Protein AF-A0A9D7X0G9-F1 (afdb_monomer_lite)

Structure (mmCIF, N/CA/C/O backbone):
data_AF-A0A9D7X0G9-F1
#
_entry.id   AF-A0A9D7X0G9-F1
#
loop_
_atom_site.group_PDB
_atom_site.id
_atom_site.type_symbol
_atom_site.label_atom_id
_atom_site.label_alt_id
_atom_site.label_comp_id
_atom_site.label_asym_id
_atom_site.label_entity_id
_atom_site.label_seq_id
_atom_site.pdbx_PDB_ins_code
_atom_site.Cartn_x
_atom_site.Cartn_y
_atom_site.Cartn_z
_atom_site.occupancy
_atom_site.B_iso_or_equiv
_atom_site.auth_seq_id
_atom_site.auth_comp_id
_atom_site.auth_asym_id
_atom_site.auth_atom_id
_atom_site.pdbx_PDB_model_num
ATOM 1 N N . MET A 1 1 ? -6.046 14.187 -13.877 1.00 60.69 1 MET A N 1
ATOM 2 C CA . MET A 1 1 ? -7.289 13.427 -14.164 1.00 60.69 1 MET A CA 1
ATOM 3 C C . MET A 1 1 ? -7.082 11.914 -14.099 1.00 60.69 1 MET A C 1
ATOM 5 O O . MET A 1 1 ? -7.848 11.273 -13.401 1.00 60.69 1 MET A O 1
ATOM 9 N N . LYS A 1 2 ? -6.044 11.342 -14.733 1.00 70.06 2 LYS A N 1
ATOM 10 C CA . LYS A 1 2 ? -5.800 9.881 -14.766 1.00 70.06 2 LYS 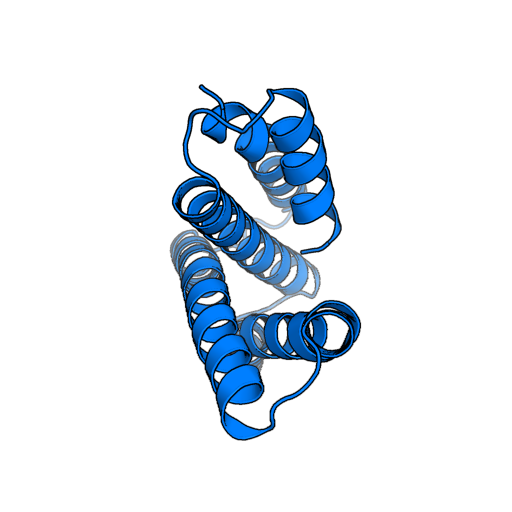A CA 1
ATOM 11 C C . LYS A 1 2 ? -5.655 9.222 -13.375 1.00 70.06 2 LYS A C 1
ATOM 13 O O . LYS A 1 2 ? -6.334 8.241 -13.113 1.00 70.06 2 LYS A O 1
ATOM 18 N N . LEU A 1 3 ? -4.886 9.830 -12.459 1.00 67.00 3 LEU A N 1
ATOM 19 C CA . LEU A 1 3 ? -4.786 9.387 -11.054 1.00 67.00 3 LEU A CA 1
ATOM 20 C C . LEU A 1 3 ? -6.136 9.348 -10.341 1.00 67.00 3 LEU A C 1
ATOM 22 O O . LEU A 1 3 ? -6.464 8.370 -9.692 1.00 67.00 3 LEU A O 1
ATOM 26 N N . ALA A 1 4 ? -6.945 10.400 -10.476 1.00 71.19 4 ALA A N 1
ATOM 27 C CA . ALA A 1 4 ? -8.233 10.460 -9.791 1.00 71.19 4 ALA A CA 1
ATOM 28 C C . ALA A 1 4 ? -9.133 9.272 -10.175 1.00 71.19 4 ALA A C 1
ATOM 30 O O . ALA A 1 4 ? -9.830 8.742 -9.321 1.00 71.19 4 ALA A O 1
ATOM 31 N N . VAL A 1 5 ? -9.055 8.803 -11.426 1.00 73.69 5 VAL A N 1
ATOM 32 C CA . VAL A 1 5 ? -9.835 7.656 -11.912 1.00 73.69 5 VAL A CA 1
ATOM 33 C C . VAL A 1 5 ? -9.392 6.339 -11.271 1.00 73.69 5 VAL A C 1
ATOM 35 O O . VAL A 1 5 ? -10.251 5.545 -10.902 1.00 73.69 5 VAL A O 1
ATOM 38 N N . SER A 1 6 ? -8.089 6.109 -11.078 1.00 70.62 6 SER A N 1
ATOM 39 C CA . SER A 1 6 ? -7.611 4.882 -10.420 1.00 70.62 6 SER A CA 1
ATOM 40 C C . SER A 1 6 ? -7.860 4.869 -8.913 1.00 70.62 6 SER A C 1
ATOM 42 O O . SER A 1 6 ? -7.893 3.804 -8.308 1.00 70.62 6 SER A O 1
ATOM 44 N N . LEU A 1 7 ? -8.050 6.042 -8.304 1.00 74.94 7 LEU A N 1
ATOM 45 C CA . LEU A 1 7 ? -8.314 6.181 -6.872 1.00 74.94 7 LEU A CA 1
ATOM 46 C C . LEU A 1 7 ? -9.784 6.016 -6.500 1.00 74.94 7 LEU A C 1
ATOM 48 O O . LEU A 1 7 ? -10.074 5.672 -5.358 1.00 74.94 7 LEU A O 1
ATOM 52 N N . ILE A 1 8 ? -10.706 6.235 -7.441 1.00 78.12 8 ILE A N 1
ATOM 53 C CA . ILE A 1 8 ? -12.145 6.098 -7.186 1.00 78.12 8 ILE A CA 1
ATOM 54 C C . ILE A 1 8 ? -12.496 4.703 -6.641 1.00 78.12 8 ILE A C 1
ATOM 56 O O . ILE A 1 8 ? -13.123 4.657 -5.585 1.00 78.12 8 ILE A O 1
ATOM 60 N N . PRO A 1 9 ? -12.085 3.577 -7.263 1.00 73.75 9 PRO A N 1
ATOM 61 C CA . PRO A 1 9 ? -12.409 2.246 -6.748 1.00 73.75 9 PRO A CA 1
ATOM 62 C C . PRO A 1 9 ? -11.839 2.018 -5.347 1.00 73.75 9 PRO A C 1
ATOM 64 O O . PRO A 1 9 ? -12.555 1.571 -4.458 1.00 73.75 9 PRO A O 1
ATOM 67 N N . ILE A 1 10 ? -10.577 2.402 -5.137 1.00 74.56 10 ILE A N 1
ATOM 68 C CA . ILE A 1 10 ? -9.853 2.237 -3.871 1.00 74.56 10 ILE A CA 1
ATOM 69 C C . ILE A 1 10 ? -10.572 2.980 -2.733 1.00 74.56 10 ILE A C 1
ATOM 71 O O . ILE A 1 10 ? -10.846 2.413 -1.676 1.00 74.56 10 ILE A O 1
ATOM 75 N N . LEU A 1 11 ? -10.936 4.244 -2.964 1.00 75.94 11 LEU A N 1
ATOM 76 C CA . LEU A 1 11 ? -11.654 5.059 -1.984 1.00 75.94 11 LEU A CA 1
ATOM 77 C C . LEU A 1 11 ? -13.078 4.553 -1.742 1.00 75.94 11 LEU A C 1
ATOM 79 O O . LEU A 1 11 ? -13.565 4.623 -0.615 1.00 75.94 11 LEU A O 1
ATOM 83 N N . LEU A 1 12 ? -13.742 4.035 -2.777 1.00 78.25 12 LEU A N 1
ATOM 84 C CA . LEU A 1 12 ? -15.098 3.504 -2.677 1.00 78.25 12 LEU A CA 1
ATOM 85 C C . LEU A 1 12 ? -15.125 2.212 -1.854 1.00 78.25 12 LEU A C 1
ATOM 87 O O . LEU A 1 12 ? -15.962 2.086 -0.962 1.00 78.25 12 LEU A O 1
ATOM 91 N N . PHE A 1 13 ? -14.173 1.300 -2.070 1.00 70.94 13 PHE A N 1
ATOM 92 C CA . PHE A 1 13 ? -14.030 0.113 -1.230 1.00 70.94 13 PHE A CA 1
ATOM 93 C C . PHE A 1 13 ? -13.684 0.474 0.221 1.00 70.94 13 PHE A C 1
ATOM 95 O O . PHE A 1 13 ? -14.295 -0.072 1.141 1.00 70.94 13 PHE A O 1
ATOM 102 N N . LEU A 1 14 ? -12.781 1.438 0.446 1.00 72.38 14 LEU A N 1
ATOM 103 C CA . LEU A 1 14 ? -12.460 1.903 1.800 1.00 72.38 14 LEU A CA 1
ATOM 104 C C . LEU A 1 14 ? -13.700 2.485 2.491 1.00 72.38 14 LEU A C 1
ATOM 106 O O . LEU A 1 14 ? -13.976 2.164 3.646 1.00 72.38 14 LEU A O 1
ATOM 110 N N . ALA A 1 15 ? -14.484 3.296 1.777 1.00 76.81 15 ALA A N 1
ATOM 111 C CA . ALA A 1 15 ? -15.730 3.857 2.286 1.00 76.81 15 ALA A CA 1
ATOM 112 C C . ALA A 1 15 ? -16.771 2.770 2.602 1.00 76.81 15 ALA A C 1
ATOM 114 O O . ALA A 1 15 ? -17.439 2.855 3.635 1.00 76.81 15 ALA A O 1
ATOM 115 N N . MET A 1 16 ? -16.889 1.729 1.768 1.00 73.81 16 MET A N 1
ATOM 116 C CA . MET A 1 16 ? -17.753 0.578 2.051 1.00 73.81 16 MET A CA 1
ATOM 117 C C . MET A 1 16 ? -17.323 -0.147 3.329 1.00 73.81 16 MET A C 1
ATOM 119 O O . MET A 1 16 ? -18.165 -0.401 4.185 1.00 73.81 16 MET A O 1
ATOM 123 N N . PHE A 1 17 ? -16.029 -0.421 3.507 1.00 70.50 17 PHE A N 1
ATOM 124 C CA . PHE A 1 17 ? -15.522 -1.084 4.713 1.00 70.50 17 PHE A CA 1
ATOM 125 C C . PHE A 1 17 ? -15.693 -0.238 5.978 1.00 70.50 17 PHE A C 1
ATOM 127 O O . PHE A 1 17 ? -16.094 -0.767 7.012 1.00 70.50 17 PHE A O 1
ATOM 134 N N . LEU A 1 18 ? -15.473 1.077 5.897 1.00 71.12 18 LEU A N 1
ATOM 135 C CA . LEU A 1 18 ? -15.760 1.995 7.005 1.00 71.12 18 LEU A CA 1
ATOM 136 C C . LEU A 1 18 ? -17.259 2.055 7.331 1.00 71.12 18 LEU A C 1
ATOM 138 O O . LEU A 1 18 ? -17.625 2.240 8.488 1.00 71.12 18 LEU A O 1
ATOM 142 N N . SER A 1 19 ? -18.130 1.862 6.337 1.00 70.06 19 SER A N 1
ATOM 143 C CA . SER A 1 19 ? -19.585 1.807 6.541 1.00 70.06 19 SER A CA 1
ATOM 144 C C . SER A 1 19 ? -20.045 0.518 7.234 1.00 70.06 19 SER A C 1
ATOM 146 O O . SER A 1 19 ? -21.129 0.496 7.812 1.00 70.06 19 SER A O 1
ATOM 148 N N . LEU A 1 20 ? -19.232 -0.545 7.194 1.00 68.25 20 LEU A N 1
ATOM 149 C CA . LEU A 1 20 ? -19.481 -1.809 7.896 1.00 68.25 20 LEU A CA 1
ATOM 150 C C . LEU A 1 20 ? -19.052 -1.772 9.375 1.00 68.25 20 LEU A C 1
ATOM 152 O O . LEU A 1 20 ? -19.385 -2.699 10.118 1.00 68.25 20 LEU A O 1
ATOM 156 N N . ASP A 1 21 ? -18.357 -0.721 9.829 1.00 67.12 21 ASP A N 1
ATOM 157 C CA . ASP A 1 21 ? -18.030 -0.530 11.247 1.00 67.12 21 ASP A CA 1
ATOM 158 C C . ASP A 1 21 ? -19.288 -0.162 12.052 1.00 67.12 21 ASP A C 1
ATOM 160 O O . ASP A 1 21 ? -19.606 1.002 12.306 1.00 67.12 21 ASP A O 1
ATOM 164 N N . SER A 1 22 ? -20.023 -1.191 12.473 1.00 59.09 22 SER A N 1
ATOM 165 C CA . SER A 1 22 ? -21.202 -1.050 13.330 1.00 59.09 22 SER A CA 1
ATOM 166 C C . SER A 1 22 ? -20.855 -0.701 14.785 1.00 59.09 22 SER A C 1
ATOM 168 O O . SER A 1 22 ? -21.759 -0.319 15.532 1.00 59.09 22 SER A O 1
ATOM 170 N N . PHE A 1 23 ? -19.596 -0.847 15.218 1.00 58.81 23 PHE A N 1
ATOM 171 C CA . PHE A 1 23 ? -19.225 -0.769 16.636 1.00 58.81 23 PHE A CA 1
ATOM 172 C C . PHE A 1 23 ? -18.482 0.525 17.016 1.00 58.81 23 PHE A C 1
ATOM 174 O O . PHE A 1 23 ? -18.399 0.836 18.204 1.00 58.81 23 PHE A O 1
ATOM 181 N N . ARG A 1 24 ? -18.016 1.331 16.048 1.00 59.72 24 ARG A N 1
ATOM 182 C CA . ARG A 1 24 ? -17.314 2.617 16.268 1.00 59.72 24 ARG A CA 1
ATOM 183 C C . ARG A 1 24 ? -16.073 2.503 17.169 1.00 59.72 24 ARG A C 1
ATOM 185 O O . ARG A 1 24 ? -15.762 3.434 17.916 1.00 59.72 24 ARG A O 1
ATOM 192 N N . LEU A 1 25 ? -15.349 1.382 17.120 1.00 64.06 25 LEU A N 1
ATOM 193 C CA . LEU A 1 25 ? -14.104 1.207 17.892 1.00 64.06 25 LEU A CA 1
ATOM 194 C C . LEU A 1 25 ? -12.862 1.759 17.175 1.00 64.06 25 LEU A C 1
ATOM 196 O O . LEU A 1 25 ? -11.778 1.823 17.766 1.00 64.06 25 LEU A O 1
ATOM 200 N N . ILE A 1 26 ? -12.995 2.186 15.919 1.00 70.88 26 ILE A N 1
ATOM 201 C CA . ILE A 1 26 ? -11.845 2.501 15.077 1.00 70.88 26 ILE A CA 1
ATOM 202 C C . ILE A 1 26 ? -11.305 3.901 15.371 1.00 70.88 26 ILE A C 1
ATOM 204 O O . ILE A 1 26 ? -11.995 4.918 15.282 1.00 70.88 26 ILE A O 1
ATOM 208 N N . ARG A 1 27 ? -10.010 3.966 15.690 1.00 81.12 27 ARG A N 1
ATOM 209 C CA . ARG A 1 27 ? -9.296 5.232 15.879 1.00 81.12 27 ARG A CA 1
ATOM 210 C C . ARG A 1 27 ? -8.753 5.724 14.543 1.00 81.12 27 ARG A C 1
ATOM 212 O O . ARG A 1 27 ? -7.846 5.110 13.985 1.00 81.12 27 ARG A O 1
ATOM 219 N N . TRP A 1 28 ? -9.204 6.896 14.103 1.00 81.31 28 TRP A N 1
ATOM 220 C CA . TRP A 1 28 ? -8.728 7.563 12.881 1.00 81.31 28 TRP A CA 1
ATOM 221 C C . TRP A 1 28 ? -7.201 7.692 12.790 1.00 81.31 28 TRP A C 1
ATOM 223 O O . TRP A 1 28 ? -6.632 7.538 11.715 1.00 81.31 28 TRP A O 1
ATOM 233 N N . GLY A 1 29 ? -6.517 7.896 13.922 1.00 86.56 29 GLY A N 1
ATOM 234 C CA . GLY A 1 29 ? -5.052 7.929 13.950 1.00 86.56 29 GLY A CA 1
ATOM 235 C C . GLY A 1 29 ? -4.404 6.604 13.530 1.00 86.56 29 GLY A C 1
ATOM 236 O O . GLY A 1 29 ? -3.400 6.617 12.828 1.00 86.56 29 GLY A O 1
ATOM 237 N N . ILE A 1 30 ? -4.993 5.461 13.900 1.00 88.00 30 ILE A N 1
ATOM 238 C CA . ILE A 1 30 ? -4.484 4.138 13.506 1.00 88.00 30 ILE A CA 1
ATOM 239 C C . ILE A 1 30 ? -4.753 3.896 12.020 1.00 88.00 30 ILE A C 1
ATOM 241 O O . ILE A 1 30 ? -3.866 3.400 11.333 1.00 88.00 30 ILE A O 1
ATOM 245 N N . LEU A 1 31 ? -5.916 4.311 11.505 1.00 88.19 31 LEU A N 1
ATOM 246 C CA . LEU A 1 31 ? -6.211 4.243 10.068 1.00 88.19 31 LEU A CA 1
ATOM 247 C C . LEU A 1 31 ? -5.196 5.035 9.242 1.00 88.19 31 LEU A C 1
ATOM 249 O O . LEU A 1 31 ? -4.690 4.528 8.246 1.00 88.19 31 LEU A O 1
ATOM 253 N N . PHE A 1 32 ? -4.849 6.248 9.675 1.00 88.12 32 PHE A N 1
ATOM 254 C CA . PHE A 1 32 ? -3.852 7.057 8.978 1.00 88.12 32 PHE A CA 1
ATOM 255 C C . PHE A 1 32 ? -2.467 6.396 8.986 1.00 88.12 32 PHE A C 1
ATOM 257 O O . PHE A 1 32 ? -1.802 6.345 7.955 1.00 88.12 32 PHE A O 1
ATOM 264 N N . VAL A 1 33 ? -2.056 5.819 10.120 1.00 92.94 33 VAL A N 1
ATOM 265 C CA . VAL A 1 33 ? -0.808 5.041 10.207 1.00 92.94 33 VAL A CA 1
ATOM 266 C C . VAL A 1 33 ? -0.850 3.813 9.294 1.00 92.94 33 VAL A C 1
ATOM 268 O O . VAL A 1 33 ? 0.133 3.543 8.612 1.00 92.94 33 VAL A O 1
ATOM 271 N N . CYS A 1 34 ? -1.978 3.100 9.235 1.00 93.38 34 CYS A N 1
ATOM 272 C CA . CYS A 1 34 ? -2.176 1.958 8.339 1.00 93.38 34 CYS A CA 1
ATOM 273 C C . CYS A 1 34 ? -2.037 2.365 6.869 1.00 93.38 34 CYS A C 1
ATOM 275 O O . CYS A 1 34 ? -1.315 1.717 6.114 1.00 93.38 34 CYS A O 1
ATOM 277 N N . LEU A 1 35 ? -2.664 3.477 6.484 1.00 91.12 35 LEU A N 1
ATOM 278 C CA . LEU A 1 35 ? -2.588 4.016 5.131 1.00 91.12 35 LEU A CA 1
ATOM 279 C C . LEU A 1 35 ? -1.147 4.400 4.759 1.00 91.12 35 LEU A C 1
ATOM 281 O O . LEU A 1 35 ? -0.652 4.013 3.701 1.00 91.12 35 LEU A O 1
ATOM 285 N N . LEU A 1 36 ? -0.452 5.122 5.645 1.00 93.94 36 LEU A N 1
ATOM 286 C CA . LEU A 1 36 ? 0.949 5.498 5.436 1.00 93.94 36 LEU A CA 1
ATOM 287 C C . LEU A 1 36 ? 1.860 4.274 5.347 1.00 93.94 36 LEU A C 1
ATOM 289 O O . LEU A 1 36 ? 2.742 4.229 4.491 1.00 93.94 36 LEU A O 1
ATOM 293 N N . TRP A 1 37 ? 1.637 3.272 6.198 1.00 97.00 37 TRP A N 1
ATOM 294 C CA . TRP A 1 37 ? 2.395 2.028 6.152 1.00 97.00 37 TRP A CA 1
ATOM 295 C C . TRP A 1 37 ? 2.209 1.290 4.833 1.00 97.00 37 TRP A C 1
ATOM 297 O O . TRP A 1 37 ? 3.194 0.800 4.296 1.00 97.00 37 TRP A O 1
ATOM 307 N N . GLY A 1 38 ? 0.998 1.271 4.272 1.00 94.81 38 GLY A N 1
ATOM 308 C CA . GLY A 1 38 ? 0.758 0.735 2.932 1.00 94.81 38 GLY A CA 1
ATOM 309 C C . GLY A 1 38 ? 1.677 1.365 1.882 1.00 94.81 38 GLY A C 1
ATOM 310 O O . GLY A 1 38 ? 2.355 0.656 1.140 1.00 94.81 38 GLY A O 1
ATOM 311 N N . GLY A 1 39 ? 1.784 2.696 1.879 1.00 93.88 39 GLY A N 1
ATOM 312 C CA . GLY A 1 39 ? 2.674 3.405 0.954 1.00 93.88 39 GLY A CA 1
ATOM 313 C C . GLY A 1 39 ? 4.168 3.148 1.203 1.00 93.88 39 GLY A C 1
ATOM 314 O O . GLY A 1 39 ? 4.948 3.001 0.256 1.00 93.88 39 GLY A O 1
ATOM 315 N N . VAL A 1 40 ? 4.575 3.039 2.472 1.00 95.69 40 VAL A N 1
ATOM 316 C CA . VAL A 1 40 ? 5.947 2.654 2.848 1.00 95.69 40 VAL A CA 1
ATOM 317 C C . VAL A 1 40 ? 6.252 1.224 2.400 1.00 95.69 40 VAL A C 1
ATOM 319 O O . VAL A 1 40 ? 7.303 0.990 1.810 1.00 95.69 40 VAL A O 1
ATOM 322 N N . ALA A 1 41 ? 5.333 0.283 2.616 1.00 95.88 41 ALA A N 1
ATOM 323 C CA . ALA A 1 41 ? 5.465 -1.110 2.206 1.00 95.88 41 ALA A CA 1
ATOM 324 C C . ALA A 1 41 ? 5.604 -1.244 0.682 1.00 95.88 41 ALA A C 1
ATOM 326 O O . ALA A 1 41 ? 6.466 -1.992 0.229 1.00 95.88 41 ALA A O 1
ATOM 327 N N . ALA A 1 42 ? 4.851 -0.468 -0.105 1.00 94.12 42 ALA A N 1
ATOM 328 C CA . ALA A 1 42 ? 5.007 -0.422 -1.563 1.00 94.12 42 ALA A CA 1
ATOM 329 C C . ALA A 1 42 ? 6.401 0.064 -1.982 1.00 94.12 42 ALA A C 1
ATOM 331 O O . ALA A 1 42 ? 7.059 -0.542 -2.827 1.00 94.12 42 ALA A O 1
ATOM 332 N N . SER A 1 43 ? 6.890 1.123 -1.336 1.00 92.94 43 SER A N 1
ATOM 333 C CA . SER A 1 43 ? 8.219 1.679 -1.616 1.00 92.94 43 SER A CA 1
ATOM 334 C C . SER A 1 43 ? 9.338 0.697 -1.244 1.00 92.94 43 SER A C 1
ATOM 336 O O . SER A 1 43 ? 10.272 0.491 -2.018 1.00 92.94 43 SER A O 1
ATOM 338 N N . LEU A 1 44 ? 9.230 0.053 -0.077 1.00 94.12 44 LEU A N 1
ATOM 339 C CA . LEU A 1 44 ? 10.179 -0.964 0.381 1.00 94.12 44 LEU A CA 1
ATOM 340 C C . LEU A 1 44 ? 10.149 -2.212 -0.500 1.00 94.12 44 LEU A C 1
ATOM 342 O O . LEU A 1 44 ? 11.213 -2.744 -0.807 1.00 94.12 44 LEU A O 1
ATOM 346 N N . SER A 1 45 ? 8.963 -2.650 -0.928 1.00 93.62 45 SER A N 1
ATOM 347 C CA . SER A 1 45 ? 8.815 -3.777 -1.849 1.00 93.62 45 SER A CA 1
ATOM 348 C C . SER A 1 45 ? 9.532 -3.497 -3.165 1.00 93.62 45 SER A C 1
ATOM 350 O O . SER A 1 45 ? 10.353 -4.300 -3.600 1.00 93.62 45 SER A O 1
ATOM 352 N N . LEU A 1 46 ? 9.328 -2.314 -3.752 1.00 90.69 46 LEU A N 1
ATOM 353 C CA . LEU A 1 46 ? 10.006 -1.920 -4.986 1.00 90.69 46 LEU A CA 1
ATOM 354 C C . LEU A 1 46 ? 11.533 -1.948 -4.842 1.00 90.69 46 LEU A C 1
ATOM 356 O O . LEU A 1 46 ? 12.228 -2.515 -5.688 1.00 90.69 46 LEU A O 1
ATOM 360 N N . VAL A 1 47 ? 12.070 -1.369 -3.766 1.00 91.56 47 VAL A N 1
ATOM 361 C CA . VAL A 1 47 ? 13.520 -1.371 -3.514 1.00 91.56 47 VAL A CA 1
ATOM 362 C C . VAL A 1 47 ? 14.033 -2.794 -3.264 1.00 91.56 47 VAL A C 1
ATOM 364 O O . VAL A 1 47 ? 15.035 -3.198 -3.846 1.00 91.56 47 VAL A O 1
ATOM 367 N N . GLY A 1 48 ? 13.341 -3.593 -2.453 1.00 90.25 48 GLY A N 1
ATOM 368 C CA . GLY A 1 48 ? 13.726 -4.979 -2.178 1.00 90.25 48 GLY A CA 1
ATOM 369 C C . GLY A 1 48 ? 13.729 -5.847 -3.436 1.00 90.25 48 GLY A C 1
ATOM 370 O O . GLY A 1 48 ? 14.712 -6.527 -3.725 1.00 90.25 48 GLY A O 1
ATOM 371 N N . ASN A 1 49 ? 12.664 -5.770 -4.229 1.00 90.19 49 ASN A N 1
ATOM 372 C CA . ASN A 1 49 ? 12.491 -6.552 -5.450 1.00 90.19 49 ASN A CA 1
ATOM 373 C C . ASN A 1 49 ? 13.526 -6.174 -6.523 1.00 90.19 49 ASN A C 1
ATOM 375 O O . ASN A 1 49 ? 14.089 -7.052 -7.183 1.00 90.19 49 ASN A O 1
ATOM 379 N N . THR A 1 50 ? 13.852 -4.885 -6.657 1.00 86.94 50 THR A N 1
ATOM 380 C CA . THR A 1 50 ? 14.915 -4.427 -7.571 1.00 86.94 50 THR A CA 1
ATOM 381 C C . THR A 1 50 ? 16.304 -4.884 -7.122 1.00 86.94 50 THR A C 1
ATOM 383 O O . THR A 1 50 ? 17.086 -5.349 -7.951 1.00 86.94 50 THR A O 1
ATOM 386 N N . LEU A 1 51 ? 16.604 -4.849 -5.819 1.00 88.88 51 LEU A N 1
ATOM 387 C CA . LEU A 1 51 ? 17.860 -5.385 -5.281 1.00 88.88 51 LEU A CA 1
ATOM 388 C C . LEU A 1 51 ? 17.992 -6.894 -5.517 1.00 88.88 51 LEU A C 1
ATOM 390 O O . LEU A 1 51 ? 19.051 -7.345 -5.948 1.00 88.88 51 LEU A O 1
ATOM 394 N N . ILE A 1 52 ? 16.927 -7.666 -5.282 1.00 86.31 52 ILE A N 1
ATOM 395 C CA . ILE A 1 52 ? 16.913 -9.116 -5.533 1.00 86.31 52 ILE A CA 1
ATOM 396 C C . ILE A 1 52 ? 17.189 -9.403 -7.012 1.00 86.31 52 ILE A C 1
ATOM 398 O O . ILE A 1 52 ? 18.038 -10.238 -7.323 1.00 86.31 52 ILE A O 1
ATOM 402 N N . THR A 1 53 ? 16.524 -8.676 -7.913 1.00 87.19 53 THR A N 1
ATOM 403 C CA . THR A 1 53 ? 16.731 -8.803 -9.365 1.00 87.19 53 THR A CA 1
ATOM 404 C C . THR A 1 53 ? 18.198 -8.554 -9.731 1.00 87.19 53 THR A C 1
ATOM 406 O O . THR A 1 53 ? 18.810 -9.371 -10.415 1.00 87.19 53 THR A O 1
ATOM 409 N N . ASN A 1 54 ? 18.791 -7.472 -9.217 1.00 86.75 54 ASN A N 1
ATOM 410 C CA . ASN A 1 54 ? 20.165 -7.078 -9.542 1.00 86.75 54 ASN A CA 1
ATOM 411 C C . ASN A 1 54 ? 21.231 -8.008 -8.941 1.00 86.75 54 ASN A C 1
ATOM 413 O O . ASN A 1 54 ? 22.278 -8.213 -9.548 1.00 86.75 54 ASN A O 1
ATOM 417 N N . LEU A 1 55 ? 20.996 -8.561 -7.747 1.00 88.56 55 LEU A N 1
ATOM 418 C CA . LEU A 1 55 ? 21.959 -9.436 -7.068 1.00 88.56 55 LEU A CA 1
ATOM 419 C C . LEU A 1 55 ? 21.929 -10.862 -7.623 1.00 88.56 55 LEU A C 1
ATOM 421 O O . LEU A 1 55 ? 22.978 -11.457 -7.867 1.00 88.56 55 LEU A O 1
ATOM 425 N N . PHE A 1 56 ? 20.731 -11.411 -7.827 1.00 86.31 56 PHE A N 1
ATOM 426 C CA . PHE A 1 56 ? 20.547 -12.817 -8.189 1.00 86.31 56 PHE A CA 1
ATOM 427 C C . PHE A 1 56 ? 20.319 -13.043 -9.688 1.00 86.31 56 PHE A C 1
ATOM 429 O O . PHE A 1 56 ? 20.229 -14.195 -10.099 1.00 86.31 56 PHE A O 1
ATOM 436 N N . HIS A 1 57 ? 20.249 -11.975 -10.496 1.00 86.12 57 HIS A N 1
ATOM 437 C CA . HIS A 1 57 ? 20.005 -12.031 -11.946 1.00 86.12 57 HIS A CA 1
ATOM 438 C C . HIS A 1 57 ? 18.773 -12.879 -12.304 1.00 86.12 57 HIS A C 1
ATOM 440 O O . HIS A 1 57 ? 18.762 -13.608 -13.293 1.00 86.12 57 HIS A O 1
ATOM 446 N N . ILE A 1 58 ? 17.743 -12.815 -11.456 1.00 84.25 58 ILE A N 1
ATOM 447 C CA . ILE A 1 58 ? 16.489 -13.545 -11.646 1.00 84.25 58 ILE A CA 1
ATOM 448 C C . ILE A 1 58 ? 15.693 -12.860 -12.753 1.00 84.25 58 ILE A C 1
ATOM 450 O O . ILE A 1 58 ? 15.581 -11.633 -12.771 1.00 84.25 58 ILE A O 1
ATOM 454 N N . ASP A 1 59 ? 15.089 -13.658 -13.632 1.00 87.62 59 ASP A N 1
ATOM 455 C CA . ASP A 1 59 ? 14.194 -13.148 -14.664 1.00 87.62 59 ASP A CA 1
ATOM 456 C C . ASP A 1 59 ? 13.038 -12.347 -14.056 1.00 87.62 59 ASP A C 1
ATOM 458 O O . ASP A 1 59 ? 12.343 -12.796 -13.134 1.00 87.62 59 ASP A O 1
ATOM 462 N N . PHE A 1 60 ? 12.790 -11.169 -14.629 1.00 83.81 60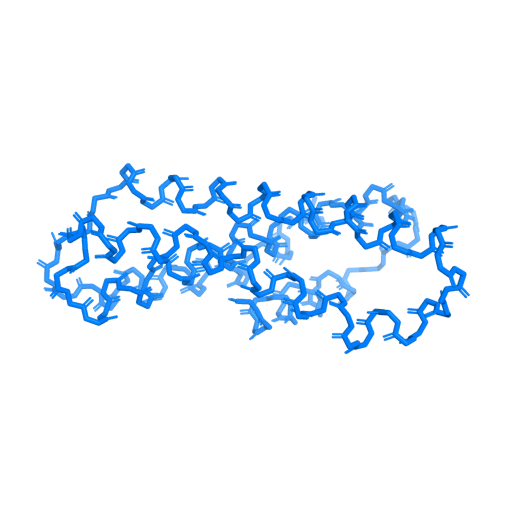 PHE A N 1
ATOM 463 C CA . PHE A 1 60 ? 11.734 -10.261 -14.183 1.00 83.81 60 PHE A CA 1
ATOM 464 C C . PHE A 1 60 ? 10.348 -10.930 -14.168 1.00 83.81 60 PHE A C 1
ATOM 466 O O . PHE A 1 60 ? 9.542 -10.668 -13.275 1.00 83.81 60 PHE A O 1
ATOM 473 N N . ASP A 1 61 ? 10.080 -11.848 -15.100 1.00 85.75 61 ASP A N 1
ATOM 474 C CA . ASP A 1 61 ? 8.816 -12.591 -15.166 1.00 85.75 61 ASP A CA 1
ATOM 475 C C . ASP A 1 61 ? 8.610 -13.530 -13.969 1.00 85.75 61 ASP A C 1
ATOM 477 O O . ASP A 1 61 ? 7.503 -13.632 -13.439 1.00 85.75 61 ASP A O 1
ATOM 481 N N . ILE A 1 62 ? 9.668 -14.204 -13.507 1.00 86.69 62 ILE A N 1
ATOM 482 C CA . ILE A 1 62 ? 9.595 -15.096 -12.340 1.00 86.69 62 ILE A CA 1
ATOM 483 C C . ILE A 1 62 ? 9.425 -14.258 -11.073 1.00 86.69 62 ILE A C 1
ATOM 485 O O . ILE A 1 62 ? 8.588 -14.559 -10.216 1.00 86.69 62 ILE A O 1
ATOM 489 N N . LEU A 1 63 ? 10.201 -13.181 -10.966 1.00 89.00 63 LEU A N 1
ATOM 490 C CA . LEU A 1 63 ? 10.189 -12.314 -9.800 1.00 89.00 63 LEU A CA 1
ATOM 491 C C . LEU A 1 63 ? 8.844 -11.596 -9.639 1.00 89.00 63 LEU A C 1
ATOM 493 O O . LEU A 1 63 ? 8.256 -11.667 -8.562 1.00 89.00 63 LEU A O 1
ATOM 497 N N . SER A 1 64 ? 8.324 -10.980 -10.701 1.00 84.88 64 SER A N 1
ATOM 498 C CA . SER A 1 64 ? 7.044 -10.255 -10.674 1.00 84.88 64 SER A CA 1
ATOM 499 C C . SER A 1 64 ? 5.843 -11.160 -10.390 1.00 84.88 64 SER A C 1
ATOM 501 O O . SER A 1 64 ? 4.878 -10.720 -9.772 1.00 84.88 64 SER A O 1
ATOM 503 N N . ARG A 1 65 ? 5.894 -12.432 -10.804 1.00 87.25 65 ARG A N 1
ATOM 504 C CA . ARG A 1 65 ? 4.777 -13.370 -10.633 1.00 87.25 65 ARG A CA 1
ATOM 505 C C . ARG A 1 65 ? 4.737 -14.041 -9.262 1.00 87.25 65 ARG A C 1
ATOM 507 O O . ARG A 1 65 ? 3.648 -14.359 -8.792 1.00 87.25 65 ARG A O 1
ATOM 514 N N . TYR A 1 66 ? 5.891 -14.297 -8.648 1.00 88.06 66 TYR A N 1
ATOM 515 C CA . TYR A 1 66 ? 5.964 -15.129 -7.439 1.00 88.06 66 TYR A CA 1
ATOM 516 C C . TYR A 1 66 ? 6.613 -14.428 -6.251 1.00 88.06 66 TYR A C 1
ATOM 518 O O . TYR A 1 66 ? 6.090 -14.491 -5.141 1.00 88.06 66 TYR A O 1
ATOM 526 N N . ILE A 1 67 ? 7.751 -13.769 -6.468 1.00 88.44 67 ILE A N 1
ATOM 527 C CA . ILE A 1 67 ? 8.547 -13.194 -5.379 1.00 88.44 67 ILE A CA 1
ATOM 528 C C . ILE A 1 67 ? 7.948 -11.860 -4.940 1.00 88.44 67 ILE A C 1
ATOM 530 O O . ILE A 1 67 ? 7.755 -11.657 -3.746 1.00 88.44 67 ILE A O 1
ATOM 534 N N . ALA A 1 68 ? 7.609 -10.990 -5.892 1.00 89.69 68 ALA A N 1
ATOM 535 C CA . ALA A 1 68 ? 7.046 -9.678 -5.609 1.00 89.69 68 ALA A CA 1
ATOM 536 C C . ALA A 1 68 ? 5.724 -9.761 -4.824 1.00 89.69 68 ALA A C 1
ATOM 538 O O . ALA A 1 68 ? 5.665 -9.174 -3.748 1.00 89.69 68 ALA A O 1
ATOM 539 N N . PRO A 1 69 ? 4.711 -10.559 -5.219 1.00 91.00 69 PRO A N 1
ATOM 540 C CA . PRO A 1 69 ? 3.475 -10.641 -4.439 1.00 91.00 69 PRO A CA 1
ATOM 541 C C . PRO A 1 69 ? 3.719 -11.146 -3.011 1.00 91.00 69 PRO A C 1
ATOM 543 O O . PRO A 1 69 ? 3.118 -10.662 -2.057 1.00 91.00 69 PRO A O 1
ATOM 546 N N . LEU A 1 70 ? 4.651 -12.089 -2.838 1.00 92.38 70 LEU A N 1
ATOM 547 C CA . LEU A 1 70 ? 4.995 -12.610 -1.519 1.00 92.38 70 LEU A CA 1
ATOM 548 C C . LEU A 1 70 ? 5.656 -11.538 -0.638 1.00 92.38 70 LEU A C 1
ATOM 550 O O . LEU A 1 70 ? 5.284 -11.391 0.527 1.00 92.38 70 LEU A O 1
ATOM 554 N N . THR A 1 71 ? 6.628 -10.791 -1.169 1.00 92.31 71 THR A N 1
ATOM 555 C CA . THR A 1 71 ? 7.313 -9.732 -0.410 1.00 92.31 71 THR A CA 1
ATOM 556 C C . THR A 1 71 ? 6.359 -8.594 -0.054 1.00 92.31 71 THR A C 1
ATOM 558 O O . THR A 1 71 ? 6.408 -8.086 1.069 1.00 92.31 71 THR A O 1
ATOM 561 N N . GLU A 1 72 ? 5.446 -8.248 -0.957 1.00 93.69 72 GLU A N 1
ATOM 562 C CA . GLU A 1 72 ? 4.409 -7.236 -0.747 1.00 93.69 72 GLU A CA 1
ATOM 563 C C . GLU A 1 72 ? 3.462 -7.603 0.395 1.00 93.69 72 GLU A C 1
ATOM 565 O O . GLU A 1 72 ? 3.278 -6.806 1.322 1.00 93.69 72 GLU A O 1
ATOM 570 N N . GLU A 1 73 ? 2.907 -8.817 0.381 1.00 94.06 73 GLU A N 1
ATOM 571 C CA . GLU A 1 73 ? 1.996 -9.267 1.436 1.00 94.06 73 GLU A CA 1
ATOM 572 C C . GLU A 1 73 ? 2.695 -9.376 2.795 1.00 94.06 73 GLU A C 1
ATOM 574 O O . GLU A 1 73 ? 2.139 -8.952 3.814 1.00 94.06 73 GLU A O 1
ATOM 579 N N . ILE A 1 74 ? 3.945 -9.854 2.828 1.00 94.81 74 ILE A N 1
ATOM 580 C CA . ILE A 1 74 ? 4.731 -9.917 4.068 1.00 94.81 74 ILE A CA 1
ATOM 581 C C . ILE A 1 74 ? 4.921 -8.513 4.651 1.00 94.81 74 ILE A C 1
ATOM 583 O O . ILE A 1 74 ? 4.654 -8.300 5.836 1.00 94.81 74 ILE A O 1
ATOM 587 N N . LEU A 1 75 ? 5.344 -7.540 3.836 1.00 95.31 75 LEU A N 1
ATOM 588 C CA . LEU A 1 75 ? 5.574 -6.168 4.295 1.00 95.31 75 LEU A CA 1
ATOM 589 C C . LEU A 1 75 ? 4.287 -5.505 4.797 1.00 95.31 75 LEU A C 1
ATOM 591 O O . LEU A 1 75 ? 4.300 -4.849 5.844 1.00 95.31 75 LEU A O 1
ATOM 595 N N . LYS A 1 76 ? 3.161 -5.707 4.105 1.00 94.31 76 LYS A N 1
ATOM 596 C CA . LYS A 1 76 ? 1.854 -5.210 4.560 1.00 94.31 76 LYS A CA 1
ATOM 597 C C . LYS A 1 76 ? 1.459 -5.825 5.906 1.00 94.31 76 LYS A C 1
ATOM 599 O O . LYS A 1 76 ? 1.039 -5.101 6.814 1.00 94.31 76 LYS A O 1
ATOM 604 N N . MET A 1 77 ? 1.660 -7.132 6.072 1.00 94.44 77 MET A N 1
ATOM 605 C CA . MET A 1 77 ? 1.267 -7.870 7.274 1.00 94.44 77 MET A CA 1
ATOM 606 C C . MET A 1 77 ? 2.054 -7.465 8.532 1.00 94.44 77 MET A C 1
ATOM 608 O O . MET A 1 77 ? 1.517 -7.568 9.637 1.00 94.44 77 MET A O 1
ATOM 612 N N . LEU A 1 78 ? 3.287 -6.957 8.404 1.00 95.31 78 LEU A N 1
ATOM 613 C CA . LEU A 1 78 ? 4.127 -6.577 9.552 1.00 95.31 78 LEU A CA 1
ATOM 614 C C . LEU A 1 78 ? 3.447 -5.585 10.509 1.00 95.31 78 LEU A C 1
ATOM 616 O O . LEU A 1 78 ? 3.466 -5.799 11.724 1.00 95.31 78 LEU A O 1
ATOM 620 N N . LEU A 1 79 ? 2.816 -4.524 9.990 1.00 93.62 79 LEU A N 1
ATOM 621 C CA . LEU A 1 79 ? 2.113 -3.563 10.846 1.00 93.62 79 LEU A CA 1
ATOM 622 C C . LEU A 1 79 ? 0.885 -4.198 11.502 1.00 93.62 79 LEU A C 1
ATOM 624 O O . LEU A 1 79 ? 0.624 -3.959 12.681 1.00 93.62 79 LEU A O 1
ATOM 628 N N . LEU A 1 80 ? 0.146 -5.020 10.758 1.00 92.19 80 LEU A N 1
ATOM 629 C CA . LEU A 1 80 ? -1.034 -5.702 11.277 1.00 92.19 80 LEU A CA 1
ATOM 630 C C . LEU A 1 80 ? -0.660 -6.632 12.443 1.00 92.19 80 LEU A C 1
ATOM 632 O O . LEU A 1 80 ? -1.265 -6.559 13.510 1.00 92.19 80 LEU A O 1
ATOM 636 N N . LEU A 1 81 ? 0.399 -7.432 12.285 1.00 93.19 81 LEU A N 1
ATOM 637 C CA . LEU A 1 81 ? 0.952 -8.280 13.347 1.00 93.19 81 LEU A CA 1
ATOM 638 C C . LEU A 1 81 ? 1.411 -7.462 14.557 1.00 93.19 81 LEU A C 1
ATOM 640 O O . LEU A 1 81 ? 1.152 -7.837 15.704 1.00 93.19 81 LEU A O 1
ATOM 644 N N . TRP A 1 82 ? 2.051 -6.317 14.327 1.00 93.25 82 TRP A N 1
ATOM 645 C CA . TRP A 1 82 ? 2.435 -5.415 15.408 1.00 93.25 82 TRP A CA 1
ATOM 646 C C . TRP A 1 82 ? 1.214 -4.865 16.169 1.00 93.25 82 TRP A C 1
ATOM 648 O O . TRP A 1 82 ? 1.214 -4.833 17.400 1.00 93.25 82 TRP A O 1
ATOM 658 N N . LEU A 1 83 ? 0.131 -4.502 15.477 1.00 89.94 83 LEU A N 1
ATOM 659 C CA . LEU A 1 83 ? -1.110 -4.046 16.116 1.00 89.94 83 LEU A CA 1
ATOM 660 C C . LEU A 1 83 ? -1.805 -5.164 16.912 1.00 89.94 83 LEU A C 1
ATOM 662 O O . LEU A 1 83 ? -2.291 -4.907 18.020 1.00 89.94 83 LEU A O 1
ATOM 666 N N . ILE A 1 84 ? -1.806 -6.395 16.388 1.00 89.38 84 ILE A N 1
ATOM 667 C CA . ILE A 1 84 ? -2.343 -7.584 17.073 1.00 89.38 84 ILE A CA 1
ATOM 668 C C . ILE A 1 84 ? -1.553 -7.857 18.355 1.00 89.38 84 ILE A C 1
ATOM 670 O O . ILE A 1 84 ? -2.136 -7.959 19.434 1.00 89.38 84 ILE A O 1
ATOM 674 N N . THR A 1 85 ? -0.222 -7.915 18.263 1.00 89.25 85 THR A N 1
ATOM 675 C CA . THR A 1 85 ? 0.658 -8.190 19.416 1.00 89.25 85 THR A CA 1
ATOM 676 C C . THR A 1 85 ? 0.619 -7.089 20.476 1.00 89.25 85 THR A C 1
ATOM 678 O O . THR A 1 85 ? 0.885 -7.347 21.648 1.00 89.25 85 THR A O 1
ATOM 681 N N . LYS A 1 86 ? 0.244 -5.858 20.107 1.00 89.38 86 LYS A N 1
ATOM 682 C CA . LYS A 1 86 ? -0.003 -4.755 21.049 1.00 89.38 86 LYS A CA 1
ATOM 683 C C . LYS A 1 86 ? -1.430 -4.712 21.600 1.00 89.38 86 LYS A C 1
ATOM 685 O O . LYS A 1 86 ? -1.772 -3.730 22.260 1.00 89.38 86 LYS A O 1
ATOM 690 N N . HIS A 1 87 ? -2.252 -5.731 21.334 1.00 83.06 87 HIS A N 1
ATOM 691 C CA . HIS A 1 87 ? -3.656 -5.808 21.750 1.00 83.06 87 HIS A CA 1
ATOM 692 C C . HIS A 1 87 ? -4.460 -4.549 21.369 1.00 83.06 87 HIS A C 1
ATOM 694 O O . HIS A 1 87 ? -5.331 -4.093 22.108 1.00 83.06 87 HIS A O 1
ATOM 700 N N . ARG A 1 88 ? -4.138 -3.943 20.217 1.00 80.38 88 ARG A N 1
ATOM 701 C CA . ARG A 1 88 ? -4.839 -2.759 19.684 1.00 80.38 88 ARG A CA 1
ATOM 702 C C . ARG A 1 88 ? -6.033 -3.123 18.799 1.00 80.38 88 ARG A C 1
ATOM 704 O O . ARG A 1 88 ? -6.731 -2.224 18.341 1.00 80.38 88 ARG A O 1
ATOM 711 N N . ILE A 1 89 ? -6.241 -4.415 18.559 1.00 79.94 89 ILE A N 1
ATOM 712 C CA . ILE A 1 89 ? -7.322 -4.981 17.756 1.00 79.94 89 ILE A CA 1
ATOM 713 C C . ILE A 1 89 ? -8.226 -5.762 18.709 1.00 79.94 89 ILE A C 1
ATOM 715 O O . ILE A 1 89 ? -7.782 -6.751 19.292 1.00 79.94 89 ILE A O 1
ATOM 719 N N . GLY A 1 90 ? -9.457 -5.284 18.903 1.00 74.88 90 GLY A N 1
ATOM 720 C CA . GLY A 1 90 ? -10.427 -5.921 19.797 1.00 74.88 90 GLY A CA 1
ATOM 721 C C . GLY A 1 90 ? -11.249 -6.994 19.089 1.00 74.88 90 GLY A C 1
ATOM 722 O O . GLY A 1 90 ? -11.565 -8.021 19.686 1.00 74.88 90 GLY A O 1
ATOM 723 N N . PHE A 1 91 ? -11.549 -6.777 17.805 1.00 81.00 91 PHE A N 1
ATOM 724 C CA . PHE A 1 91 ? -12.380 -7.666 16.998 1.00 81.00 91 PHE A CA 1
ATOM 725 C C . PHE A 1 91 ? -11.723 -8.013 15.660 1.00 81.00 91 PHE A C 1
ATOM 727 O O . PHE A 1 91 ? -10.937 -7.245 15.110 1.00 81.00 91 PHE A O 1
ATOM 734 N N . ALA A 1 92 ? -12.095 -9.160 15.087 1.00 82.81 92 ALA A N 1
ATOM 735 C CA . ALA A 1 92 ? -11.619 -9.575 13.764 1.00 82.81 92 ALA A CA 1
ATOM 736 C C . ALA A 1 92 ? -11.973 -8.557 12.662 1.00 82.81 92 ALA A C 1
ATOM 738 O O . ALA A 1 92 ? -11.204 -8.368 11.723 1.00 82.81 92 ALA A O 1
ATOM 739 N N . ILE A 1 93 ? -13.106 -7.863 12.809 1.00 82.44 93 ILE A N 1
ATOM 740 C CA . ILE A 1 93 ? -13.544 -6.803 11.891 1.00 82.44 93 ILE A CA 1
ATOM 741 C C . ILE A 1 93 ? -12.557 -5.624 11.904 1.00 82.44 93 ILE A C 1
ATOM 743 O O . ILE A 1 93 ? -12.219 -5.116 10.839 1.00 82.44 93 ILE A O 1
ATOM 747 N N . ASP A 1 94 ? -12.011 -5.247 13.066 1.00 84.12 94 ASP A N 1
ATOM 748 C CA . ASP A 1 94 ? -11.011 -4.172 13.162 1.00 84.12 94 ASP A CA 1
ATOM 749 C C . ASP A 1 94 ? -9.736 -4.544 12.392 1.00 84.12 94 ASP A C 1
ATOM 751 O O . ASP A 1 94 ? -9.176 -3.719 11.671 1.00 84.12 94 ASP A O 1
ATOM 755 N N . ALA A 1 95 ? -9.292 -5.803 12.501 1.00 87.38 95 ALA A N 1
ATOM 756 C CA . ALA A 1 95 ? -8.151 -6.302 11.734 1.00 87.38 95 ALA A CA 1
ATOM 757 C C . ALA A 1 95 ? -8.426 -6.282 10.230 1.00 87.38 95 ALA A C 1
ATOM 759 O O . ALA A 1 95 ? -7.552 -5.872 9.469 1.00 87.38 95 ALA A O 1
ATOM 760 N N . ALA A 1 96 ? -9.628 -6.672 9.800 1.00 86.75 96 ALA A N 1
ATOM 761 C CA . ALA A 1 96 ? -10.008 -6.606 8.394 1.00 86.75 96 ALA A CA 1
ATOM 762 C C . ALA A 1 96 ? -9.967 -5.162 7.871 1.00 86.75 96 ALA A C 1
ATOM 764 O O . ALA A 1 96 ? -9.400 -4.914 6.810 1.00 86.75 96 ALA A O 1
ATOM 765 N N . ILE A 1 97 ? -10.482 -4.196 8.638 1.00 86.62 97 ILE A N 1
ATOM 766 C CA . ILE A 1 97 ? -10.487 -2.784 8.233 1.00 86.62 97 ILE A CA 1
ATOM 767 C C . ILE A 1 97 ? -9.066 -2.206 8.215 1.00 86.62 97 ILE A C 1
ATOM 769 O O . ILE A 1 97 ? -8.703 -1.506 7.267 1.00 86.62 97 ILE A O 1
ATOM 773 N N . TYR A 1 98 ? -8.227 -2.517 9.208 1.00 89.50 98 TYR A N 1
ATOM 774 C CA . TYR A 1 98 ? -6.822 -2.097 9.196 1.00 89.50 98 TYR A CA 1
ATOM 775 C C . TYR A 1 98 ? -6.044 -2.724 8.037 1.00 89.50 98 TYR A C 1
ATOM 777 O O . TYR A 1 98 ? -5.331 -2.004 7.342 1.00 89.50 98 TYR A O 1
ATOM 785 N N . GLY A 1 99 ? -6.226 -4.021 7.777 1.00 91.00 99 GLY A N 1
ATOM 786 C CA . GLY A 1 99 ? -5.616 -4.714 6.641 1.00 91.00 99 GLY A CA 1
ATOM 787 C C . GLY A 1 99 ? -6.027 -4.093 5.308 1.00 91.00 99 GLY A C 1
ATOM 788 O O . GLY A 1 99 ? -5.164 -3.718 4.518 1.00 91.00 99 GLY A O 1
ATOM 789 N N . PHE A 1 100 ? -7.327 -3.861 5.121 1.00 88.38 100 PHE A N 1
ATOM 790 C CA . PHE A 1 100 ? -7.860 -3.200 3.931 1.00 88.38 100 PHE A CA 1
ATOM 791 C C . PHE A 1 100 ? -7.309 -1.773 3.759 1.00 88.38 100 PHE A C 1
ATOM 793 O O . PHE A 1 100 ? -6.979 -1.338 2.656 1.00 88.38 100 PHE A O 1
ATOM 800 N N . THR A 1 101 ? -7.145 -1.036 4.860 1.00 90.12 101 THR A N 1
ATOM 801 C CA . THR A 1 101 ? -6.567 0.317 4.834 1.00 90.12 101 THR A CA 1
ATOM 802 C C . THR A 1 101 ? -5.082 0.297 4.451 1.00 90.12 101 THR A C 1
ATOM 804 O O . THR A 1 101 ? -4.628 1.170 3.709 1.00 90.12 101 THR A O 1
ATOM 807 N N . ILE A 1 102 ? -4.323 -0.706 4.911 1.00 93.88 102 ILE A N 1
ATOM 808 C CA . ILE A 1 102 ? -2.930 -0.924 4.487 1.00 93.88 102 ILE A CA 1
ATOM 809 C C . ILE A 1 102 ? -2.885 -1.245 2.986 1.00 93.88 102 ILE A C 1
ATOM 811 O O . ILE A 1 102 ? -2.109 -0.622 2.261 1.00 93.88 102 ILE A O 1
ATOM 815 N N . GLY A 1 103 ? -3.735 -2.160 2.507 1.00 92.12 103 GLY A N 1
ATOM 816 C CA . GLY A 1 103 ? -3.845 -2.511 1.086 1.00 92.12 103 GLY A CA 1
ATOM 817 C C . GLY A 1 103 ? -4.195 -1.310 0.204 1.00 92.12 103 GLY A C 1
ATOM 818 O O . GLY A 1 103 ? -3.531 -1.050 -0.796 1.00 92.12 103 GLY A O 1
ATOM 819 N N . THR A 1 104 ? -5.136 -0.481 0.656 1.00 89.50 104 THR A N 1
ATOM 820 C CA . THR A 1 104 ? -5.507 0.795 0.020 1.00 89.50 104 THR A CA 1
ATOM 821 C C . THR A 1 104 ? -4.306 1.737 -0.115 1.00 89.50 104 THR A C 1
ATOM 823 O O . THR A 1 104 ? -4.061 2.287 -1.192 1.00 89.50 104 THR A O 1
ATOM 826 N N . GLY A 1 105 ? -3.535 1.927 0.960 1.00 91.00 105 GLY A N 1
ATOM 827 C CA . GLY A 1 105 ? -2.337 2.771 0.939 1.00 91.00 105 GLY A CA 1
ATOM 828 C C . GLY A 1 105 ? -1.245 2.226 0.015 1.00 91.00 105 GLY A C 1
ATOM 829 O O . GLY A 1 105 ? -0.576 2.994 -0.679 1.00 91.00 105 GLY A O 1
ATOM 830 N N . PHE A 1 106 ? -1.107 0.901 -0.034 1.00 93.75 106 PHE A N 1
ATOM 831 C CA . PHE A 1 106 ? -0.185 0.210 -0.929 1.00 93.75 106 PHE A CA 1
ATOM 832 C C . PHE A 1 106 ? -0.575 0.423 -2.396 1.00 93.75 106 PHE A C 1
ATOM 834 O O . PHE A 1 106 ? 0.225 0.949 -3.169 1.00 93.75 106 PHE A O 1
ATOM 841 N N . ALA A 1 107 ? -1.824 0.114 -2.759 1.00 90.06 107 ALA A N 1
ATOM 842 C CA . ALA A 1 107 ? -2.359 0.286 -4.110 1.00 90.06 107 ALA A CA 1
ATOM 843 C C . ALA A 1 107 ? -2.254 1.743 -4.592 1.00 90.06 107 ALA A C 1
ATOM 845 O O . ALA A 1 107 ? -1.963 2.012 -5.760 1.00 90.06 107 ALA A O 1
ATOM 846 N N . PHE A 1 108 ? -2.467 2.710 -3.693 1.00 87.06 108 PHE A N 1
ATOM 847 C CA . PHE A 1 108 ? -2.278 4.129 -3.987 1.00 87.06 108 PHE A CA 1
ATOM 848 C C . PHE A 1 108 ? -0.831 4.433 -4.405 1.00 87.06 108 PHE A C 1
ATOM 850 O O . PHE A 1 108 ? -0.601 5.017 -5.468 1.00 87.06 108 PHE A O 1
ATOM 857 N N . ALA A 1 109 ? 0.143 4.029 -3.586 1.00 90.62 109 ALA A N 1
ATOM 858 C CA . ALA A 1 109 ? 1.555 4.294 -3.843 1.00 90.62 109 ALA A CA 1
ATOM 8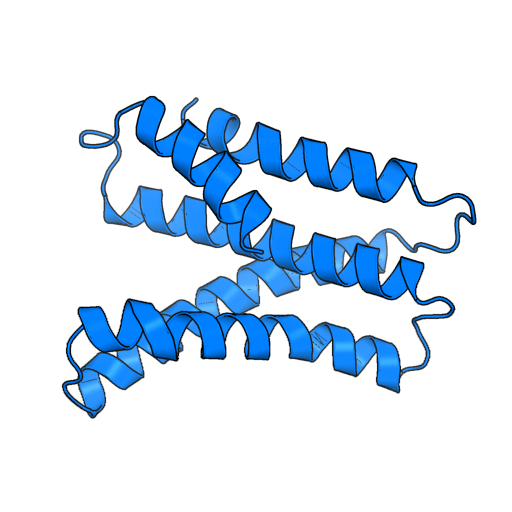59 C C . ALA A 1 109 ? 2.064 3.555 -5.087 1.00 90.62 109 ALA A C 1
ATOM 861 O O . ALA A 1 109 ? 2.766 4.146 -5.909 1.00 90.62 109 ALA A O 1
ATOM 862 N N . GLU A 1 110 ? 1.657 2.301 -5.268 1.00 88.75 110 GLU A N 1
ATOM 863 C CA . GLU A 1 110 ? 2.010 1.485 -6.429 1.00 88.75 110 GLU A CA 1
ATOM 864 C C . GLU A 1 110 ? 1.503 2.120 -7.737 1.00 88.75 110 GLU A C 1
ATOM 866 O O . GLU A 1 110 ? 2.258 2.284 -8.698 1.00 88.75 110 GLU A O 1
ATOM 871 N N . ASN A 1 111 ? 0.256 2.602 -7.755 1.00 86.94 111 ASN A N 1
ATOM 872 C CA . ASN A 1 111 ? -0.286 3.319 -8.910 1.00 86.94 111 ASN A CA 1
ATOM 873 C C . ASN A 1 111 ? 0.442 4.643 -9.187 1.00 86.94 111 ASN A C 1
ATOM 875 O O . ASN A 1 111 ? 0.632 4.994 -10.353 1.00 86.94 111 ASN A O 1
ATOM 879 N N . MET A 1 112 ? 0.878 5.372 -8.152 1.00 84.50 112 MET A N 1
ATOM 880 C CA . MET A 1 112 ? 1.700 6.571 -8.343 1.00 84.50 112 MET A CA 1
ATOM 881 C C . MET A 1 112 ? 3.053 6.232 -8.970 1.00 84.50 112 MET A C 1
ATOM 883 O O . MET A 1 112 ? 3.436 6.860 -9.957 1.00 84.50 112 MET A O 1
ATOM 887 N N . ILE A 1 113 ? 3.751 5.228 -8.437 1.00 85.69 113 ILE A N 1
ATOM 888 C CA . ILE A 1 113 ? 5.032 4.748 -8.972 1.00 85.69 113 ILE A CA 1
ATOM 889 C C . ILE A 1 113 ? 4.883 4.363 -10.449 1.00 85.69 113 ILE A C 1
ATOM 891 O O . ILE A 1 113 ? 5.704 4.766 -11.274 1.00 85.69 113 ILE A O 1
ATOM 895 N N . TYR A 1 114 ? 3.804 3.658 -10.799 1.00 81.88 114 TYR A N 1
ATOM 896 C CA . TYR A 1 114 ? 3.542 3.237 -12.174 1.00 81.88 114 TYR A CA 1
ATOM 897 C C . TYR A 1 114 ? 3.414 4.427 -13.143 1.00 81.88 114 TYR A C 1
ATOM 899 O O . TYR A 1 114 ? 3.931 4.376 -14.259 1.00 81.88 114 TYR A O 1
ATOM 907 N N . ILE A 1 115 ? 2.796 5.541 -12.719 1.00 77.75 115 ILE A N 1
ATOM 908 C CA . ILE A 1 115 ? 2.753 6.777 -13.530 1.00 77.75 115 ILE A CA 1
ATOM 909 C C . ILE A 1 115 ? 4.140 7.336 -13.770 1.00 77.75 115 ILE A C 1
ATOM 911 O O . ILE A 1 115 ? 4.460 7.711 -14.899 1.00 77.75 115 ILE A O 1
ATOM 915 N N . PHE A 1 116 ? 4.935 7.434 -12.707 1.00 80.38 116 PHE A N 1
ATOM 916 C CA . PHE A 1 116 ? 6.271 8.005 -12.802 1.00 80.38 116 PHE A CA 1
ATOM 917 C C . PHE A 1 116 ? 7.173 7.181 -13.725 1.00 80.38 116 PHE A C 1
ATOM 919 O O . PHE A 1 116 ? 8.005 7.762 -14.414 1.00 80.38 116 PHE A O 1
ATOM 926 N N . GLN A 1 117 ? 6.978 5.861 -13.783 1.00 79.62 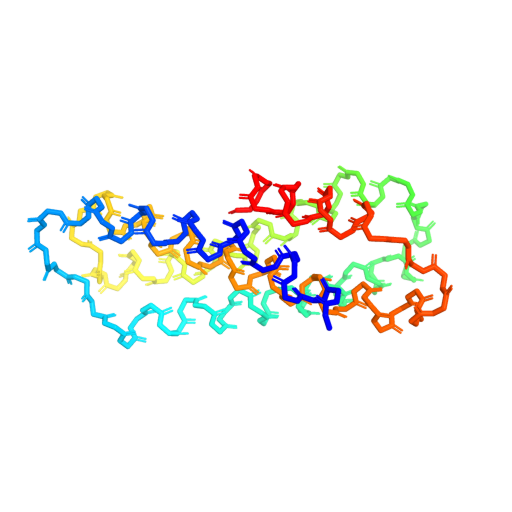117 GLN A N 1
ATOM 927 C CA . GLN A 1 117 ? 7.769 4.969 -14.632 1.00 79.62 117 GLN A CA 1
ATOM 928 C C . GLN A 1 117 ? 7.330 4.957 -16.106 1.00 79.62 117 GLN A C 1
ATOM 930 O O . GLN A 1 117 ? 8.195 4.975 -16.977 1.00 79.62 117 GLN A O 1
ATOM 935 N N . LEU A 1 118 ? 6.024 4.939 -16.414 1.00 72.56 118 LEU A N 1
ATOM 936 C CA . LEU A 1 118 ? 5.550 4.874 -17.812 1.00 72.56 118 LEU A CA 1
ATOM 937 C C . LEU A 1 118 ? 5.492 6.235 -18.525 1.00 72.56 118 LEU A C 1
ATOM 939 O O . LEU A 1 118 ? 5.400 6.287 -19.752 1.00 72.56 118 LEU A O 1
ATOM 943 N N . GLY A 1 119 ? 5.526 7.338 -17.779 1.00 64.56 119 GLY A N 1
ATOM 944 C CA . GLY A 1 119 ? 5.373 8.681 -18.330 1.00 64.56 119 GLY A CA 1
ATOM 945 C C . GLY A 1 119 ? 3.921 9.019 -18.735 1.00 64.56 119 GLY A C 1
ATOM 946 O O . GLY A 1 119 ? 3.111 8.147 -19.073 1.00 64.56 119 GLY A O 1
ATOM 947 N N . PRO A 1 120 ? 3.532 10.307 -18.695 1.00 61.34 120 PRO A N 1
ATOM 948 C CA . PRO A 1 120 ? 2.147 10.737 -18.912 1.00 61.34 120 PRO A CA 1
ATOM 949 C C . PRO A 1 120 ? 1.616 10.497 -20.339 1.00 61.34 120 PRO A C 1
ATOM 951 O O . PRO A 1 120 ? 0.392 10.401 -20.507 1.00 61.34 120 PRO A O 1
ATOM 954 N N . ASP A 1 121 ? 2.506 10.341 -21.324 1.00 61.38 121 ASP A N 1
ATOM 955 C CA . ASP A 1 121 ? 2.177 10.308 -22.757 1.00 61.38 121 ASP A CA 1
ATOM 956 C C . ASP A 1 121 ? 1.849 8.905 -23.301 1.00 61.38 121 ASP A C 1
ATOM 958 O O . ASP A 1 121 ? 1.120 8.790 -24.282 1.00 61.38 121 ASP A O 1
ATOM 962 N N . GLN A 1 122 ? 2.295 7.826 -22.643 1.00 60.22 122 GLN A N 1
ATOM 963 C CA . GLN A 1 122 ? 2.045 6.440 -23.092 1.00 60.22 122 GLN A CA 1
ATOM 964 C C . GLN A 1 122 ? 0.807 5.785 -22.455 1.00 60.22 122 GLN A C 1
ATOM 966 O O . GLN A 1 122 ? 0.478 4.635 -22.744 1.00 60.22 122 GLN A O 1
ATOM 971 N N . THR A 1 123 ? 0.094 6.489 -21.572 1.00 63.31 123 THR A N 1
ATOM 972 C CA . THR A 1 123 ? -0.945 5.874 -20.731 1.00 63.31 123 THR A CA 1
ATOM 973 C C . THR A 1 123 ? -2.361 6.236 -21.182 1.00 63.31 123 THR A C 1
ATOM 975 O O . THR A 1 123 ? -2.788 7.390 -21.099 1.00 63.31 123 THR A O 1
ATOM 978 N N . ASN A 1 124 ? -3.128 5.238 -21.630 1.00 74.56 124 ASN A N 1
ATOM 979 C CA . ASN A 1 124 ? -4.539 5.398 -21.994 1.00 74.56 124 ASN A CA 1
ATOM 980 C C . ASN A 1 124 ? -5.443 5.361 -20.743 1.00 74.56 124 ASN A C 1
ATOM 982 O O . ASN A 1 124 ? -5.085 4.752 -19.734 1.00 74.56 124 ASN A O 1
ATOM 986 N N . LEU A 1 125 ? -6.624 5.988 -20.792 1.00 75.62 125 LEU A N 1
ATOM 987 C CA . LEU A 1 125 ? -7.553 6.057 -19.649 1.00 75.62 125 LEU A CA 1
ATOM 988 C C . LEU A 1 125 ? -7.961 4.657 -19.152 1.00 75.62 125 LEU A C 1
ATOM 990 O O . LEU A 1 125 ? -8.059 4.430 -17.950 1.00 75.62 125 LEU A O 1
ATOM 994 N N . TRP A 1 126 ? -8.127 3.708 -20.074 1.00 77.44 126 TRP A N 1
ATOM 995 C CA . TRP A 1 126 ? -8.499 2.327 -19.767 1.00 77.44 126 TRP A CA 1
ATOM 996 C C . TRP A 1 126 ? -7.499 1.607 -18.862 1.00 77.44 126 TRP A C 1
ATOM 998 O O . TRP A 1 126 ? -7.930 0.896 -17.963 1.00 77.44 126 TRP A O 1
ATOM 1008 N N . ILE A 1 127 ? -6.195 1.862 -19.023 1.00 79.44 127 ILE A N 1
ATOM 1009 C CA . ILE A 1 127 ? -5.149 1.278 -18.167 1.00 79.44 127 ILE A CA 1
ATOM 1010 C C . ILE A 1 127 ? -5.361 1.704 -16.707 1.00 79.44 127 ILE A C 1
ATOM 1012 O O . ILE A 1 12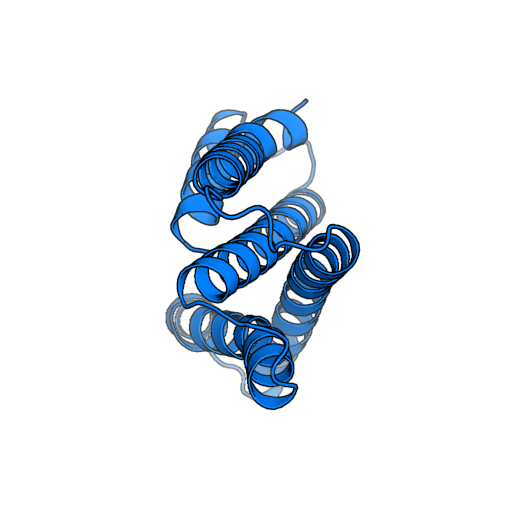7 ? -5.193 0.905 -15.793 1.00 79.44 127 ILE A O 1
ATOM 1016 N N . TRP A 1 128 ? -5.789 2.946 -16.471 1.00 76.19 128 TRP A N 1
ATOM 1017 C CA . TRP A 1 128 ? -6.034 3.470 -15.123 1.00 76.19 128 TRP A CA 1
ATOM 1018 C C . TRP A 1 128 ? -7.299 2.915 -14.486 1.00 76.19 128 TRP A C 1
ATOM 1020 O O . TRP A 1 128 ? -7.314 2.678 -13.281 1.00 76.19 128 TRP A O 1
ATOM 1030 N N . VAL A 1 129 ? -8.338 2.668 -15.286 1.00 77.94 129 VAL A N 1
ATOM 1031 C CA . VAL A 1 129 ? -9.549 1.988 -14.813 1.00 77.94 129 VAL A CA 1
ATOM 1032 C C . VAL A 1 129 ? -9.213 0.548 -14.429 1.00 77.94 129 VAL A C 1
ATOM 1034 O O . VAL A 1 129 ? -9.499 0.134 -13.308 1.00 77.94 129 VAL A O 1
ATOM 1037 N N . THR A 1 130 ? -8.545 -0.202 -15.311 1.00 81.19 130 THR A N 1
ATOM 1038 C CA . THR A 1 130 ? -8.186 -1.602 -15.041 1.00 81.19 130 THR A CA 1
ATOM 1039 C C . THR A 1 130 ? -7.216 -1.726 -13.876 1.00 81.19 130 THR A C 1
ATOM 1041 O O . THR A 1 130 ? -7.376 -2.626 -13.059 1.00 81.19 130 THR A O 1
ATOM 1044 N N . ARG A 1 131 ? -6.247 -0.811 -13.749 1.00 81.31 131 ARG A N 1
ATOM 1045 C CA . ARG A 1 131 ? -5.339 -0.780 -12.595 1.00 81.31 131 ARG A CA 1
ATOM 1046 C C . ARG A 1 131 ? -6.056 -0.380 -11.313 1.00 81.31 131 ARG A C 1
ATOM 1048 O O . ARG A 1 131 ? -5.841 -1.027 -10.300 1.00 81.31 131 ARG A O 1
ATOM 1055 N N . GLY A 1 132 ? -6.931 0.624 -11.347 1.00 77.56 132 GLY A N 1
ATOM 1056 C CA . GLY A 1 132 ? -7.698 1.046 -10.173 1.00 77.56 132 GLY A CA 1
ATOM 1057 C C . GLY A 1 132 ? -8.523 -0.091 -9.574 1.00 77.56 132 GLY A C 1
ATOM 1058 O O . GLY A 1 132 ? -8.465 -0.317 -8.372 1.00 77.56 132 GLY A O 1
ATOM 1059 N N . PHE A 1 133 ? -9.228 -0.859 -10.409 1.00 77.25 133 PHE A N 1
ATOM 1060 C CA . PHE A 1 133 ? -9.951 -2.049 -9.949 1.00 77.25 133 PHE A CA 1
ATOM 1061 C C . PHE A 1 133 ? -9.021 -3.223 -9.625 1.00 77.25 133 PHE A C 1
ATOM 1063 O O . PHE A 1 133 ? -9.199 -3.861 -8.597 1.00 77.25 133 PHE A O 1
ATOM 1070 N N . GLY A 1 134 ? -8.024 -3.505 -10.466 1.00 80.50 134 GLY A N 1
ATOM 1071 C CA . GLY A 1 134 ? -7.114 -4.636 -10.271 1.00 80.50 134 GLY A CA 1
ATOM 1072 C C . GLY A 1 134 ? -6.321 -4.533 -8.970 1.00 80.50 134 GLY A C 1
ATOM 1073 O O . GLY A 1 134 ? -6.324 -5.467 -8.179 1.00 80.50 134 GLY A O 1
ATOM 1074 N N . THR A 1 135 ? -5.717 -3.372 -8.713 1.00 82.56 135 THR A N 1
ATOM 1075 C CA . THR A 1 135 ? -4.938 -3.115 -7.489 1.00 82.56 135 THR A CA 1
ATOM 1076 C C . THR A 1 135 ? -5.821 -3.054 -6.241 1.00 82.56 135 THR A C 1
ATOM 1078 O O . THR A 1 135 ? -5.405 -3.534 -5.195 1.00 82.56 135 THR A O 1
ATOM 1081 N N . ALA A 1 136 ? -7.058 -2.550 -6.351 1.00 76.06 136 ALA A N 1
ATOM 1082 C CA . ALA A 1 136 ? -8.025 -2.558 -5.248 1.00 76.06 136 ALA A CA 1
ATOM 1083 C C . ALA A 1 136 ? -8.577 -3.955 -4.914 1.00 76.06 136 ALA A C 1
ATOM 1085 O O . ALA A 1 136 ? -9.028 -4.175 -3.798 1.00 76.06 136 ALA A O 1
ATOM 1086 N N . ILE A 1 137 ? -8.607 -4.876 -5.883 1.00 77.38 137 ILE A N 1
ATOM 1087 C CA . ILE A 1 137 ? -9.042 -6.265 -5.666 1.00 77.38 137 ILE A CA 1
ATOM 1088 C C . ILE A 1 137 ? -7.876 -7.128 -5.169 1.00 77.38 137 ILE A C 1
ATOM 1090 O O . ILE A 1 137 ? -8.095 -8.062 -4.403 1.00 77.38 137 ILE A O 1
ATOM 1094 N N . MET A 1 138 ? -6.650 -6.846 -5.622 1.00 84.00 138 MET A N 1
ATOM 1095 C CA . MET A 1 138 ? -5.457 -7.601 -5.231 1.00 84.00 138 MET A CA 1
ATOM 1096 C C . MET A 1 138 ? -4.985 -7.308 -3.803 1.00 84.00 138 MET A C 1
ATOM 1098 O O . MET A 1 138 ? -4.448 -8.216 -3.172 1.00 84.00 138 MET A O 1
ATOM 1102 N N . HIS A 1 139 ? -5.134 -6.073 -3.313 1.00 82.25 139 HIS A N 1
ATOM 1103 C CA . HIS A 1 139 ? -4.581 -5.629 -2.028 1.00 82.25 139 HIS A CA 1
ATOM 1104 C C . HIS A 1 139 ? -5.644 -5.311 -0.984 1.00 82.25 139 HIS A C 1
ATOM 1106 O O . HIS A 1 139 ? -5.324 -5.549 0.204 1.00 82.25 139 HIS A O 1
#

pLDDT: mean 83.08, std 9.62, range [58.81, 97.0]

Secondary structure (DSSP, 8-state):
-HHHHHHHHHHHHHHHHHHT--S----HHHHHHHHHHHHHHHHHHHHHHHHHHHHH---HHHIIIIIHHHHHHHHHHHHHHHHHHTT---SHHHHHHHHHHHHHHHHHHHHHHHHHHH-TTS--HHHHHHHHHHHHHH-

Radius of gyration: 16.01 Å; chains: 1; bounding box: 43×29×45 Å

Sequence (139 aa):
MKLAVSLIPILLFLAMFLSLDSFRLIRWGILFVCLLWGGVAASLSLVGNTLITNLFHIDFDILSRYIAPLTEEI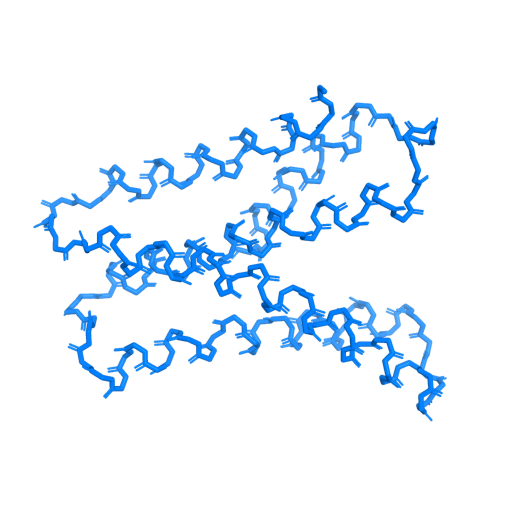LKMLLLLWLITKHRIGFAIDAAIYGFTIGTGFAFAENMIYIFQLGPDQTNLWIWVTRGFGTAIMH

Foldseek 3Di:
DLLVLLLVLLVVVLVVLVVPCPPPLDDPVLLVVLLVLLLVLLVVLVVVLVVCCVPVVDDPVVSVPPVSLVSSVVSSCVVLVVCVVVVVDPDPSNSVSSSSSSLSSNLSNNVVVVCVVVDPPNDDSVVSNCSSVVSSVSD